Protein AF-A0A2M8DX06-F1 (afdb_monomer_lite)

Sequence (59 aa):
LYKGNVIVVGRDSKTDSLFDSSIATFEDDKGAYDQKDAAGFIKLNALRLRIAAKLQNRK

Radius of gyration: 20.46 Å; chains: 1; bounding box: 40×23×56 Å

pLDDT: mean 90.25, std 9.31, range [62.47, 98.0]

Foldseek 3Di:
DPPPDDDDPDDDDPPDDPDDCLCVDPPPSVPPDDPVVVVVVVCVVCVVVVVVVVVVVVD

Structure (mmCIF, N/CA/C/O backbone):
data_AF-A0A2M8DX06-F1
#
_entry.id   AF-A0A2M8DX06-F1
#
loop_
_atom_site.group_PDB
_atom_site.id
_atom_site.type_symbol
_atom_site.label_atom_id
_atom_site.label_alt_id
_atom_site.label_comp_id
_atom_site.label_asym_id
_atom_site.label_entity_id
_atom_site.label_seq_id
_atom_site.pdbx_PDB_ins_code
_atom_site.Cartn_x
_atom_site.Cartn_y
_atom_site.Cartn_z
_atom_site.occupancy
_ato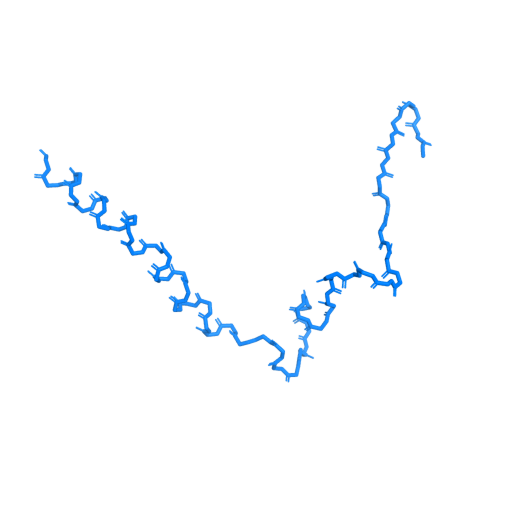m_site.B_iso_or_equiv
_atom_site.auth_seq_id
_atom_site.auth_comp_id
_atom_site.auth_asym_id
_atom_site.auth_atom_id
_atom_site.pdbx_PDB_model_num
ATOM 1 N N . LEU A 1 1 ? -4.298 2.127 -28.681 1.00 81.62 1 LEU A N 1
ATOM 2 C CA . LEU A 1 1 ? -5.546 2.824 -29.069 1.00 81.62 1 LEU A CA 1
ATOM 3 C C . LEU A 1 1 ? -6.453 1.813 -29.740 1.00 81.62 1 LEU A C 1
ATOM 5 O O . LEU A 1 1 ? -6.018 1.191 -30.701 1.00 81.62 1 LEU A O 1
ATOM 9 N N . TYR A 1 2 ? -7.657 1.599 -29.220 1.00 90.19 2 TYR A N 1
ATOM 10 C CA . TYR A 1 2 ? -8.591 0.627 -29.790 1.00 90.19 2 TYR A CA 1
ATOM 11 C C . TYR A 1 2 ? -10.028 1.116 -29.637 1.00 90.19 2 TYR A C 1
ATOM 13 O O . TYR A 1 2 ? -10.453 1.403 -28.522 1.00 90.19 2 TYR A O 1
ATOM 21 N N . LYS A 1 3 ? -10.766 1.214 -30.752 1.00 93.81 3 LYS A N 1
ATOM 22 C CA . LYS A 1 3 ? -12.187 1.617 -30.791 1.00 93.81 3 LYS A CA 1
ATOM 23 C C . LYS A 1 3 ? -12.508 2.864 -29.947 1.00 93.81 3 LYS A C 1
ATOM 25 O O . LYS A 1 3 ? -13.429 2.855 -29.143 1.00 93.81 3 LYS A O 1
ATOM 30 N N . GLY A 1 4 ? -11.717 3.924 -30.108 1.00 95.75 4 GLY A N 1
ATOM 31 C CA . GLY A 1 4 ? -11.901 5.177 -29.363 1.00 95.75 4 GLY A CA 1
ATOM 32 C C . GLY A 1 4 ? -11.330 5.179 -27.940 1.00 95.75 4 GLY A C 1
ATOM 33 O O . GLY A 1 4 ? -11.321 6.228 -27.309 1.00 95.75 4 GLY A O 1
ATOM 34 N N . ASN A 1 5 ? -10.787 4.057 -27.455 1.00 94.25 5 ASN A N 1
ATOM 35 C CA . ASN A 1 5 ? -10.226 3.951 -26.109 1.00 94.25 5 ASN A CA 1
ATOM 36 C C . ASN A 1 5 ? -8.692 4.016 -26.104 1.00 94.25 5 ASN A C 1
ATOM 38 O O . ASN A 1 5 ? -8.007 3.490 -26.996 1.00 94.25 5 ASN A O 1
ATOM 42 N N . VAL A 1 6 ? -8.152 4.600 -25.034 1.00 95.19 6 VAL A N 1
ATOM 43 C CA . VAL A 1 6 ? -6.729 4.581 -24.677 1.00 95.19 6 VAL A CA 1
ATOM 44 C C . VAL A 1 6 ? -6.562 3.664 -23.469 1.00 95.19 6 VAL A C 1
ATOM 46 O O . VAL A 1 6 ? -7.246 3.838 -22.467 1.00 95.19 6 VAL A O 1
ATOM 49 N N . ILE A 1 7 ? -5.647 2.700 -23.558 1.00 95.62 7 ILE A N 1
ATOM 50 C CA . ILE A 1 7 ? -5.279 1.816 -22.448 1.00 95.62 7 ILE A CA 1
ATOM 51 C C . ILE A 1 7 ? -3.774 1.956 -22.261 1.00 95.62 7 ILE A C 1
ATOM 53 O O . ILE A 1 7 ? -3.016 1.805 -23.222 1.00 95.62 7 ILE A O 1
ATOM 57 N N . VAL A 1 8 ? -3.350 2.272 -21.041 1.00 95.56 8 VAL A N 1
ATOM 58 C CA . VAL A 1 8 ? -1.931 2.337 -20.688 1.00 95.56 8 VAL A CA 1
ATOM 59 C C . VAL A 1 8 ? -1.415 0.910 -20.537 1.00 95.56 8 VAL A C 1
ATOM 61 O O . VAL A 1 8 ? -1.927 0.156 -19.716 1.00 95.56 8 VAL A O 1
ATOM 64 N N . VAL A 1 9 ? -0.418 0.539 -21.340 1.00 96.25 9 VAL A N 1
ATOM 65 C CA . VAL A 1 9 ? 0.167 -0.818 -21.350 1.00 96.25 9 VAL A CA 1
ATOM 66 C C . VAL A 1 9 ? 1.493 -0.912 -20.594 1.00 96.25 9 VAL A C 1
ATOM 68 O O . VAL A 1 9 ? 1.998 -2.005 -20.372 1.00 96.25 9 VAL A O 1
ATOM 71 N N . GLY A 1 10 ? 2.061 0.223 -20.190 1.00 95.88 10 GLY A N 1
ATOM 72 C CA . GLY A 1 10 ? 3.311 0.284 -19.443 1.00 95.88 10 GLY A CA 1
ATOM 73 C C . GLY A 1 10 ? 3.698 1.720 -19.116 1.00 95.88 10 GLY A C 1
ATOM 74 O O . GLY A 1 10 ? 3.182 2.662 -19.725 1.00 95.88 10 GLY A O 1
ATOM 75 N N . ARG A 1 11 ? 4.596 1.878 -18.141 1.00 95.88 11 ARG A N 1
ATOM 76 C CA . ARG A 1 11 ? 5.226 3.151 -17.772 1.00 95.88 11 ARG A CA 1
ATOM 77 C C . ARG A 1 11 ? 6.721 2.922 -17.568 1.00 95.88 11 ARG A C 1
ATOM 79 O O . ARG A 1 11 ? 7.103 1.892 -17.028 1.00 95.88 11 ARG A O 1
ATOM 86 N N . ASP A 1 12 ? 7.525 3.893 -17.975 1.00 96.00 12 ASP A N 1
ATOM 87 C CA . ASP A 1 12 ? 8.964 3.948 -17.720 1.00 96.00 12 ASP A CA 1
ATOM 88 C C . ASP A 1 12 ? 9.359 5.400 -17.425 1.00 96.00 12 ASP A C 1
ATOM 90 O O . ASP A 1 12 ? 8.731 6.336 -17.932 1.00 96.00 12 ASP A O 1
ATOM 94 N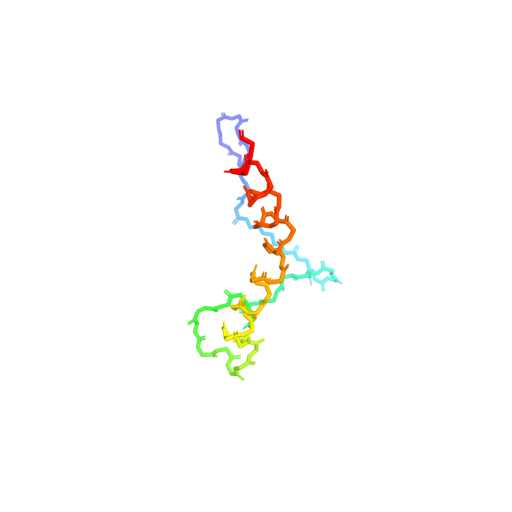 N . SER A 1 13 ? 10.373 5.580 -16.583 1.00 96.69 13 SER A N 1
ATOM 95 C CA . SER A 1 13 ? 10.988 6.875 -16.300 1.00 96.69 13 SER A CA 1
ATOM 96 C C . SER A 1 13 ? 12.462 6.663 -15.986 1.00 96.69 13 SER A C 1
ATOM 98 O O . SER A 1 13 ? 12.813 6.105 -14.950 1.00 96.69 13 SER A O 1
ATOM 100 N N . LYS A 1 14 ? 13.335 7.143 -16.876 1.00 93.31 14 LYS A N 1
ATOM 101 C CA . LYS A 1 14 ? 14.791 6.981 -16.741 1.00 93.31 14 LYS A CA 1
ATOM 102 C C . LYS A 1 14 ? 15.402 7.845 -15.644 1.00 93.31 14 LYS A C 1
ATOM 104 O O . LYS A 1 14 ? 16.483 7.534 -15.160 1.00 93.31 14 LYS A O 1
ATOM 109 N N . THR A 1 15 ? 14.756 8.959 -15.315 1.00 95.25 15 THR A N 1
ATOM 110 C CA . THR A 1 15 ? 15.332 9.996 -14.449 1.00 95.25 15 THR A CA 1
ATOM 111 C C . THR A 1 15 ? 14.616 10.124 -13.115 1.00 95.25 15 THR A C 1
ATOM 113 O O . THR A 1 15 ? 15.208 10.647 -12.182 1.00 95.25 15 THR A O 1
ATOM 116 N N . ASP A 1 16 ? 13.355 9.693 -13.033 1.00 94.25 16 ASP A N 1
ATOM 117 C CA . ASP A 1 16 ? 12.481 10.001 -11.895 1.00 94.25 16 ASP A CA 1
ATOM 118 C C . ASP A 1 16 ? 11.459 8.877 -11.643 1.00 94.25 16 ASP A C 1
ATOM 120 O O . ASP A 1 16 ? 10.253 9.098 -11.533 1.00 94.25 16 ASP A O 1
ATOM 124 N N . SER A 1 17 ? 11.911 7.620 -11.675 1.00 95.38 17 SER A N 1
ATOM 125 C CA . SER A 1 17 ? 11.084 6.498 -11.225 1.00 95.38 17 SER A CA 1
ATOM 126 C C . SER A 1 17 ? 11.203 6.356 -9.712 1.00 95.38 17 SER A C 1
ATOM 128 O O . SER A 1 17 ? 12.290 6.121 -9.197 1.00 95.38 17 SER A O 1
ATOM 130 N N . LEU A 1 18 ? 10.072 6.433 -9.009 1.00 9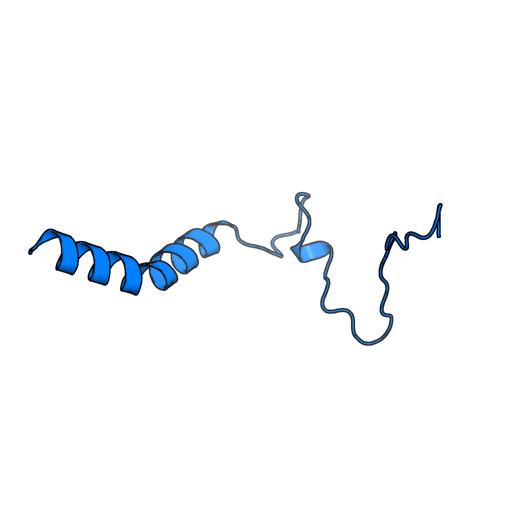5.12 18 LEU A N 1
ATOM 131 C CA . LEU A 1 18 ? 9.970 6.041 -7.596 1.00 95.12 18 LEU A CA 1
ATOM 132 C C . LEU A 1 18 ? 9.574 4.566 -7.424 1.00 95.12 18 LEU A C 1
ATOM 134 O O . LEU A 1 18 ? 9.394 4.099 -6.303 1.00 95.12 18 LEU A O 1
ATOM 138 N N . PHE A 1 19 ? 9.381 3.840 -8.527 1.00 93.19 19 PHE A N 1
ATOM 139 C CA . PHE A 1 19 ? 9.138 2.404 -8.490 1.00 93.19 19 PH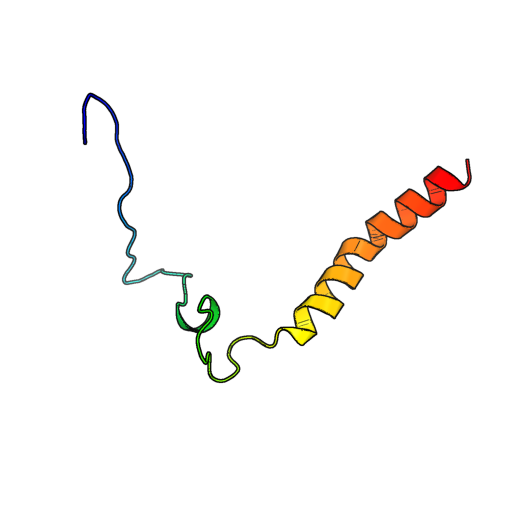E A CA 1
ATOM 140 C C . PHE A 1 19 ? 10.464 1.655 -8.346 1.00 93.19 19 PHE A C 1
ATOM 142 O O . PHE A 1 19 ? 11.370 1.857 -9.155 1.00 93.19 19 PHE A O 1
ATOM 149 N N . ASP A 1 20 ? 10.529 0.761 -7.361 1.00 89.50 20 ASP A N 1
ATOM 150 C CA . ASP A 1 20 ? 11.654 -0.136 -7.115 1.00 89.50 20 ASP A CA 1
ATOM 151 C C . ASP A 1 20 ? 11.155 -1.588 -7.099 1.00 89.50 20 ASP A C 1
ATOM 153 O O . ASP A 1 20 ? 10.375 -1.995 -6.231 1.00 89.50 20 ASP A O 1
ATOM 157 N N . SER A 1 21 ? 11.598 -2.380 -8.077 1.00 88.50 21 SER A N 1
ATOM 158 C CA . SER A 1 21 ? 11.198 -3.781 -8.211 1.00 88.50 21 SER A CA 1
ATOM 159 C C . SER A 1 21 ? 11.748 -4.675 -7.102 1.00 88.50 21 SER A C 1
ATOM 161 O O . SER A 1 21 ? 11.176 -5.731 -6.865 1.00 88.50 21 SER A O 1
ATOM 163 N N . SER A 1 22 ? 12.837 -4.285 -6.434 1.00 85.81 22 SER A N 1
ATOM 164 C CA . SER A 1 22 ? 13.399 -5.059 -5.321 1.00 85.81 22 SER A CA 1
ATOM 165 C C . SER A 1 22 ? 12.560 -4.945 -4.049 1.00 85.81 22 SER A C 1
ATOM 167 O O . SER A 1 22 ? 12.505 -5.891 -3.280 1.00 85.81 22 SER A O 1
ATOM 169 N N . ILE A 1 23 ? 11.850 -3.827 -3.870 1.00 84.81 23 ILE A N 1
ATOM 170 C CA . ILE A 1 23 ? 10.932 -3.607 -2.743 1.00 84.81 23 ILE A CA 1
ATOM 171 C C . ILE A 1 23 ? 9.544 -4.188 -3.044 1.00 84.81 23 ILE A C 1
ATOM 173 O O . ILE A 1 23 ? 8.866 -4.695 -2.157 1.00 84.81 23 ILE A O 1
ATOM 177 N N . ALA A 1 24 ? 9.088 -4.088 -4.295 1.00 88.38 24 ALA A N 1
ATOM 178 C CA . ALA A 1 24 ? 7.735 -4.485 -4.689 1.00 88.38 24 ALA A CA 1
ATOM 179 C C . ALA A 1 24 ? 7.583 -5.980 -5.038 1.00 88.38 24 ALA A C 1
ATOM 181 O O . ALA A 1 24 ? 6.475 -6.414 -5.361 1.00 88.38 24 ALA A O 1
ATOM 182 N N . THR A 1 25 ? 8.674 -6.751 -5.047 1.00 85.62 25 THR A N 1
ATOM 183 C CA . THR A 1 25 ? 8.648 -8.172 -5.419 1.00 85.62 25 THR A CA 1
ATOM 184 C C . THR A 1 25 ? 8.147 -9.068 -4.283 1.00 85.62 25 THR A C 1
ATOM 186 O O . THR A 1 25 ? 8.235 -8.723 -3.109 1.00 85.62 25 THR A O 1
ATOM 189 N N . PHE A 1 26 ? 7.627 -10.240 -4.652 1.00 81.69 26 PHE A N 1
ATOM 190 C CA . PHE A 1 26 ? 7.313 -11.338 -3.728 1.00 81.69 26 PHE A CA 1
ATOM 191 C C . PHE A 1 26 ? 8.415 -12.410 -3.678 1.00 81.69 26 PHE A C 1
ATOM 193 O O . PHE A 1 26 ? 8.304 -13.363 -2.911 1.00 81.69 26 PHE A O 1
ATOM 200 N N . GLU A 1 27 ? 9.440 -12.279 -4.523 1.00 77.12 27 GLU A N 1
ATOM 201 C CA . GLU A 1 27 ? 10.614 -13.158 -4.545 1.00 77.12 27 GLU A CA 1
ATOM 202 C C . GLU A 1 27 ? 11.575 -12.832 -3.390 1.00 77.12 27 GLU A C 1
ATOM 204 O O . GLU A 1 27 ? 11.311 -11.924 -2.605 1.00 77.12 27 GLU A O 1
ATOM 209 N N . ASP A 1 28 ? 12.698 -13.555 -3.292 1.00 67.06 28 ASP A N 1
ATOM 210 C CA . ASP A 1 28 ? 13.763 -13.280 -2.317 1.00 67.06 28 ASP A CA 1
ATOM 211 C C . ASP A 1 28 ? 14.343 -11.867 -2.533 1.00 67.06 28 ASP A C 1
ATOM 213 O O . ASP A 1 28 ? 15.257 -11.634 -3.329 1.00 67.06 28 ASP A O 1
ATOM 217 N N . ASP A 1 29 ? 13.748 -10.909 -1.827 1.00 66.69 29 ASP A N 1
ATOM 218 C CA . ASP A 1 29 ? 14.041 -9.479 -1.825 1.00 66.69 29 ASP A CA 1
ATOM 219 C C . ASP A 1 29 ? 15.351 -9.153 -1.088 1.00 66.69 29 ASP A C 1
ATOM 221 O O . ASP A 1 29 ? 15.709 -7.985 -0.929 1.00 66.69 29 ASP A O 1
ATOM 225 N N . LYS A 1 30 ? 16.077 -10.188 -0.631 1.00 66.94 30 LYS A N 1
ATOM 226 C CA . LYS A 1 30 ? 17.309 -10.097 0.160 1.00 66.94 30 LYS A CA 1
ATOM 227 C C . LYS A 1 30 ? 17.151 -9.231 1.416 1.00 66.94 30 LYS A C 1
ATOM 229 O O . LYS A 1 30 ? 18.136 -8.667 1.895 1.00 66.94 30 LYS A O 1
ATOM 234 N N . GLY A 1 31 ? 15.934 -9.128 1.955 1.00 69.94 31 GLY A N 1
ATOM 235 C CA . GLY A 1 31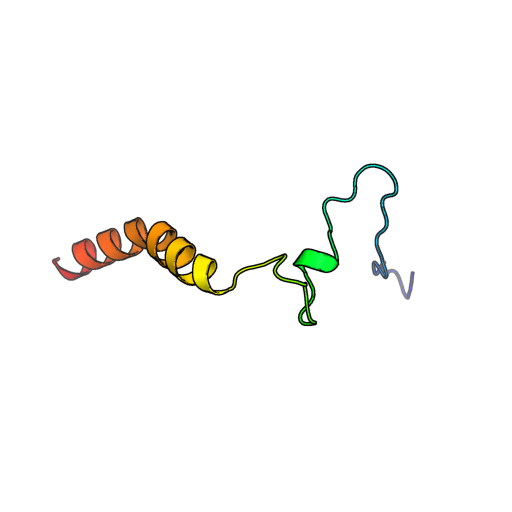 ? 15.627 -8.301 3.118 1.00 69.94 31 GLY A CA 1
ATOM 236 C C . GLY A 1 31 ? 15.402 -6.820 2.804 1.00 69.94 31 GLY A C 1
ATOM 237 O O . GLY A 1 31 ? 15.527 -5.996 3.708 1.00 69.94 31 GLY A O 1
ATOM 238 N N . ALA A 1 32 ? 15.079 -6.461 1.556 1.00 75.19 32 ALA A N 1
ATOM 239 C CA . ALA A 1 32 ? 14.661 -5.102 1.205 1.00 75.19 32 ALA A CA 1
ATOM 240 C C . ALA A 1 32 ? 13.355 -4.684 1.915 1.00 75.19 32 ALA A C 1
ATOM 242 O O . ALA A 1 32 ? 13.135 -3.489 2.127 1.00 75.19 32 ALA A O 1
ATOM 243 N N . TYR A 1 33 ? 12.517 -5.643 2.328 1.00 75.38 33 TYR A N 1
ATOM 244 C CA . TYR A 1 33 ? 11.290 -5.400 3.079 1.00 75.38 33 TYR A CA 1
ATOM 245 C C . TYR A 1 33 ? 11.085 -6.404 4.235 1.00 75.38 33 TYR A C 1
ATOM 247 O O . TYR A 1 33 ? 10.764 -7.574 4.025 1.00 75.38 33 TYR A O 1
ATOM 255 N N . ASP A 1 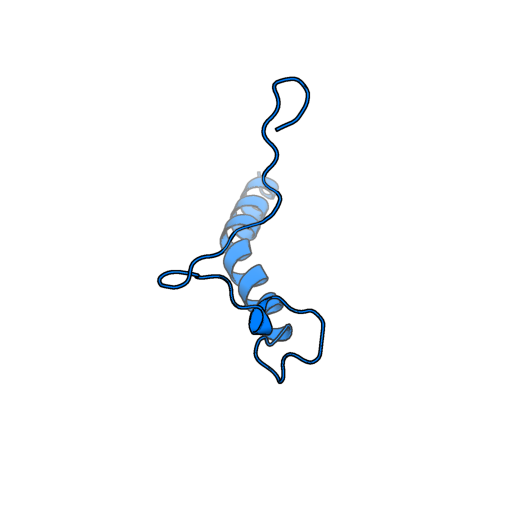34 ? 11.172 -5.947 5.495 1.00 82.38 34 ASP A N 1
ATOM 256 C CA . ASP A 1 34 ? 10.776 -6.773 6.650 1.00 82.38 34 ASP A CA 1
ATOM 257 C C . ASP A 1 34 ? 9.258 -6.698 6.891 1.00 82.38 34 ASP A C 1
ATOM 259 O O . ASP A 1 34 ? 8.711 -5.734 7.433 1.00 82.38 34 ASP A O 1
ATOM 263 N N . GLN A 1 35 ? 8.563 -7.782 6.545 1.00 84.06 35 GLN A N 1
ATOM 264 C CA . GLN A 1 35 ? 7.121 -7.942 6.750 1.00 84.06 35 GLN A CA 1
ATOM 265 C C . GLN A 1 35 ? 6.687 -7.777 8.220 1.00 84.06 35 GLN A C 1
ATOM 267 O O . GLN A 1 35 ? 5.532 -7.438 8.495 1.00 84.06 35 GLN A O 1
ATOM 272 N N . LYS A 1 36 ? 7.581 -8.001 9.195 1.00 87.69 36 LYS A N 1
ATOM 273 C CA . LYS A 1 36 ? 7.260 -7.854 10.624 1.00 87.69 36 LYS A CA 1
ATOM 274 C C . LYS A 1 36 ? 6.997 -6.400 11.008 1.00 87.69 36 LYS A C 1
ATOM 276 O O . LYS A 1 36 ? 6.147 -6.153 11.872 1.00 87.69 36 LYS A O 1
ATOM 281 N N . ASP A 1 37 ? 7.641 -5.448 10.340 1.00 89.50 37 ASP A N 1
ATOM 282 C CA . ASP A 1 37 ? 7.477 -4.018 10.619 1.00 89.50 37 ASP A CA 1
ATOM 283 C C . ASP A 1 37 ? 6.066 -3.524 10.274 1.00 89.50 37 ASP A C 1
ATOM 285 O O . ASP A 1 37 ? 5.499 -2.668 10.971 1.00 89.50 37 ASP A O 1
ATOM 289 N N . ALA A 1 38 ? 5.426 -4.137 9.272 1.00 92.69 38 ALA A N 1
ATOM 290 C CA . ALA A 1 38 ? 4.062 -3.811 8.869 1.00 92.69 38 ALA A CA 1
ATOM 291 C C . ALA A 1 38 ? 3.063 -3.953 10.029 1.00 92.69 38 ALA A C 1
ATOM 293 O O . ALA A 1 38 ? 2.157 -3.128 10.190 1.00 92.69 38 ALA A O 1
ATOM 294 N N . ALA A 1 39 ? 3.242 -4.954 10.896 1.00 95.12 39 ALA A N 1
ATOM 295 C CA . ALA A 1 39 ? 2.353 -5.178 12.031 1.00 95.12 39 ALA A CA 1
ATOM 296 C C . ALA A 1 39 ? 2.381 -4.010 13.033 1.00 95.12 39 ALA A C 1
ATOM 298 O O . ALA A 1 39 ? 1.334 -3.622 13.566 1.00 95.12 39 ALA A O 1
ATOM 299 N N . GLY A 1 40 ? 3.564 -3.443 13.291 1.00 95.19 40 GLY A N 1
ATOM 300 C CA . GLY A 1 40 ? 3.730 -2.263 14.140 1.00 95.19 40 GLY A CA 1
ATOM 301 C C . GLY A 1 40 ? 3.100 -1.026 13.504 1.00 95.19 40 GLY A C 1
ATOM 302 O O . GLY A 1 40 ? 2.279 -0.352 14.135 1.00 95.19 40 GLY A O 1
ATOM 303 N N . PHE A 1 41 ? 3.405 -0.789 12.227 1.00 96.31 41 PHE A N 1
ATOM 304 C CA . PHE A 1 41 ? 2.876 0.335 11.458 1.00 96.31 41 PHE A CA 1
ATOM 305 C C . PHE A 1 41 ? 1.341 0.346 11.411 1.00 96.31 41 PHE A C 1
ATOM 307 O O . PHE A 1 41 ? 0.719 1.373 11.699 1.00 96.31 41 PHE A O 1
ATOM 314 N N . ILE A 1 42 ? 0.708 -0.795 11.116 1.00 97.69 42 ILE A N 1
ATOM 315 C CA . ILE A 1 42 ? -0.756 -0.920 11.056 1.00 97.69 42 ILE A CA 1
ATOM 316 C C . ILE A 1 42 ? -1.377 -0.608 12.420 1.00 97.69 42 ILE A C 1
ATOM 318 O O . ILE A 1 42 ? -2.331 0.169 12.510 1.00 97.69 42 ILE A O 1
ATOM 322 N N . LYS A 1 43 ? -0.829 -1.173 13.505 1.00 97.06 43 LYS A N 1
ATOM 323 C CA . LYS A 1 43 ? -1.342 -0.951 14.867 1.00 97.06 43 LYS A CA 1
ATOM 324 C C . LYS A 1 43 ? -1.250 0.514 15.284 1.00 97.06 43 LYS A C 1
ATOM 326 O O . LYS A 1 43 ? -2.191 1.009 15.910 1.00 97.06 43 LYS A O 1
ATOM 331 N N . LEU A 1 44 ? -0.148 1.186 14.946 1.00 97.69 44 LEU A N 1
ATOM 332 C CA . LEU A 1 44 ? 0.066 2.593 15.274 1.00 97.69 44 LEU A CA 1
ATOM 333 C C . LEU A 1 44 ? -0.879 3.501 14.479 1.00 97.69 44 LEU A C 1
ATOM 335 O O . LEU A 1 44 ? -1.580 4.319 15.073 1.00 97.69 44 LEU A O 1
ATOM 339 N N . ASN A 1 45 ? -0.989 3.303 13.164 1.00 97.88 45 ASN A N 1
ATOM 340 C CA . ASN A 1 45 ? -1.912 4.077 12.327 1.00 97.88 45 ASN A CA 1
ATOM 341 C C . ASN A 1 45 ? -3.378 3.879 12.738 1.00 97.88 45 ASN A C 1
ATOM 343 O O . ASN A 1 45 ? -4.164 4.829 12.768 1.00 97.88 45 ASN A O 1
ATOM 347 N N . ALA A 1 46 ? -3.747 2.654 13.118 1.00 97.94 46 ALA A N 1
ATOM 348 C CA . ALA A 1 46 ? -5.095 2.328 13.569 1.00 97.94 46 ALA A CA 1
ATOM 349 C C . ALA A 1 46 ? -5.409 2.823 14.992 1.00 97.94 46 ALA A C 1
ATOM 351 O O . ALA A 1 46 ? -6.570 2.774 15.408 1.00 97.94 46 ALA A O 1
ATOM 352 N N . LEU A 1 47 ? -4.422 3.296 15.763 1.00 98.00 47 LEU A N 1
ATOM 353 C CA . LEU A 1 47 ? -4.601 3.639 17.176 1.00 98.00 47 LEU A CA 1
ATOM 354 C C . LEU A 1 47 ? -5.717 4.669 17.388 1.00 98.00 47 LEU A C 1
ATOM 356 O O . LEU A 1 47 ? -6.628 4.432 18.184 1.00 98.00 47 LEU A O 1
ATOM 360 N N . ARG A 1 48 ? -5.696 5.774 16.631 1.00 97.69 48 ARG A N 1
ATOM 361 C CA . ARG A 1 48 ? -6.715 6.834 16.730 1.00 97.69 48 ARG A CA 1
ATOM 362 C C . ARG A 1 48 ? -8.123 6.325 16.411 1.00 97.69 48 ARG A C 1
ATOM 364 O O . ARG A 1 48 ? -9.080 6.700 17.082 1.00 97.69 48 ARG A O 1
ATOM 371 N N . LEU A 1 49 ? -8.243 5.421 15.436 1.00 98.00 49 LEU A N 1
ATOM 372 C CA . LEU A 1 49 ? -9.520 4.835 15.024 1.00 98.00 49 LEU A CA 1
ATOM 373 C C . LEU A 1 49 ? -10.073 3.912 16.116 1.00 98.00 49 LEU A C 1
ATOM 375 O O . LEU A 1 49 ? -11.248 3.989 16.462 1.00 98.00 49 LEU A O 1
ATOM 379 N N . ARG A 1 50 ? -9.208 3.093 16.727 1.00 97.50 50 ARG A N 1
ATOM 380 C CA . ARG A 1 50 ? -9.577 2.208 17.843 1.00 97.50 50 ARG A CA 1
ATOM 381 C C . ARG A 1 50 ? -10.044 2.994 19.069 1.00 97.50 50 ARG A C 1
ATOM 383 O O . ARG A 1 50 ? -10.964 2.553 19.751 1.00 97.50 50 ARG A O 1
ATOM 390 N N . ILE A 1 51 ? -9.421 4.137 19.363 1.00 97.81 51 ILE A N 1
ATOM 391 C CA . ILE A 1 51 ? -9.841 5.022 20.461 1.00 97.81 51 ILE A CA 1
ATOM 392 C C . ILE A 1 51 ? -11.212 5.635 20.159 1.00 97.81 51 ILE A C 1
ATOM 394 O O . ILE A 1 51 ? -12.097 5.577 21.012 1.00 97.81 51 ILE A O 1
ATOM 398 N N . ALA A 1 52 ? -11.411 6.165 18.949 1.00 97.75 52 ALA A N 1
ATOM 399 C CA . ALA A 1 52 ? -12.689 6.742 18.537 1.00 97.75 52 ALA A CA 1
ATOM 400 C C . ALA A 1 52 ? -13.838 5.722 18.631 1.00 97.75 52 ALA A C 1
ATOM 402 O O . ALA A 1 52 ? -14.860 6.009 19.251 1.00 97.75 52 ALA A O 1
ATOM 403 N N . ALA A 1 53 ? -13.635 4.503 18.120 1.00 97.88 53 ALA A N 1
ATOM 404 C CA . ALA A 1 53 ? -14.619 3.424 18.215 1.00 97.88 53 ALA A CA 1
ATOM 405 C C . ALA A 1 53 ? -14.937 3.050 19.675 1.00 97.88 53 ALA A C 1
ATOM 407 O O . ALA A 1 53 ? -16.097 2.891 20.046 1.00 97.88 53 ALA A O 1
ATOM 408 N N . LYS A 1 54 ? -13.918 2.976 20.546 1.00 97.19 54 LYS A N 1
ATOM 409 C CA . LYS A 1 54 ? -14.125 2.741 21.985 1.00 97.19 54 LYS A CA 1
ATOM 410 C C . LYS A 1 54 ? -14.964 3.836 22.647 1.00 97.19 54 LYS A C 1
ATOM 412 O O . LYS A 1 54 ? -15.724 3.520 23.552 1.00 97.19 54 LYS A O 1
ATOM 417 N N . LEU A 1 55 ? -14.807 5.099 22.246 1.00 97.19 55 LEU A N 1
ATOM 418 C CA . LEU A 1 55 ? -15.604 6.212 22.775 1.00 97.19 55 LEU A CA 1
ATOM 419 C C . LEU A 1 55 ? -17.052 6.160 22.281 1.00 97.19 55 LEU A C 1
ATOM 421 O O . LEU A 1 55 ? -17.957 6.430 23.064 1.00 97.19 55 LEU A O 1
ATOM 425 N N . GLN A 1 56 ? -17.272 5.797 21.015 1.00 96.56 56 GLN A N 1
ATOM 426 C CA . GLN A 1 56 ? -18.616 5.619 20.457 1.00 96.56 56 GLN A CA 1
ATOM 427 C C . GLN A 1 56 ? -19.377 4.497 21.164 1.00 96.56 56 GLN A C 1
ATOM 429 O O . GLN A 1 56 ? -20.509 4.712 21.563 1.00 96.56 56 GLN A O 1
ATOM 434 N N . ASN A 1 57 ? -18.731 3.355 21.407 1.00 94.31 57 ASN A N 1
ATOM 435 C CA . ASN A 1 57 ? -19.359 2.201 22.063 1.00 94.31 57 ASN A CA 1
ATOM 436 C C . ASN A 1 57 ? -19.650 2.403 23.564 1.00 94.31 57 ASN A C 1
ATOM 438 O O . ASN A 1 57 ? -20.226 1.523 24.195 1.00 94.31 57 ASN A O 1
ATOM 442 N N . ARG A 1 58 ? -19.171 3.501 24.166 1.00 89.12 58 ARG A N 1
ATOM 443 C CA . ARG A 1 58 ? -19.459 3.870 25.564 1.00 89.12 58 ARG A CA 1
ATOM 444 C C . ARG A 1 58 ? -20.697 4.759 25.703 1.00 89.12 58 ARG A C 1
ATOM 446 O O . ARG A 1 58 ? -21.115 4.990 26.834 1.00 89.12 58 ARG A O 1
ATOM 453 N N . LYS A 1 59 ? -21.195 5.312 24.597 1.00 62.47 59 LYS A N 1
ATOM 454 C CA . LYS A 1 59 ? -22.470 6.032 24.538 1.00 62.47 59 LYS A CA 1
ATOM 455 C C . LYS A 1 59 ? -23.594 5.041 24.283 1.00 62.47 59 LYS A C 1
ATOM 457 O O . LYS A 1 59 ? -24.692 5.313 24.804 1.00 62.47 59 LYS A O 1
#

Secondary structure (DSSP, 8-state):
-BTTB--------SS-----HHHH-SS--TTSS-HHHHHHHHHHHTHHHHHHHHHHTT-